Protein AF-A0A7C7KJL8-F1 (afdb_monomer_lite)

Sequence (63 aa):
MIVFTSDHGDLCGEHGRLNKGVPYEGSARIPFLVSCPGKLPAGTTVKEALGTVDFFPTALKLL

pLDDT: mean 95.47, std 1.99, range [84.31, 97.75]

Secondary structure (DSSP, 8-state):
-EEEE-S----TTGGG--SS-SSSHHHH---EEEE-TTTS-TT----S---GGGHHHHHHHH-

Radius of gyration: 14.19 Å; chains: 1; bounding box: 29×19×39 Å

Foldseek 3Di:
DDKDKDPWAFCCCPVPDTGEDDCDCRTHPMDIDDDDPPQDDPPDDDPDDDDPVVVVVVVVVRD

Structure (mmCIF, N/CA/C/O backbone):
data_AF-A0A7C7KJL8-F1
#
_entry.id   AF-A0A7C7KJL8-F1
#
loop_
_atom_site.group_PDB
_atom_site.id
_atom_site.type_symbol
_atom_site.label_atom_id
_atom_site.label_alt_id
_atom_site.label_comp_id
_atom_site.label_asym_id
_atom_site.label_entity_id
_atom_site.label_seq_id
_atom_site.pdbx_PDB_ins_code
_atom_site.Cartn_x
_atom_site.Cartn_y
_atom_site.Cartn_z
_atom_site.occupancy
_atom_site.B_iso_or_equiv
_atom_site.auth_seq_id
_atom_site.auth_comp_id
_atom_site.auth_asym_id
_atom_site.auth_atom_id
_atom_site.pdbx_PDB_model_num
ATOM 1 N N . MET A 1 1 ? -6.369 -1.590 16.124 1.00 91.75 1 MET A N 1
ATOM 2 C CA . MET A 1 1 ? -6.346 -1.374 14.664 1.00 91.75 1 MET A CA 1
ATOM 3 C C . MET A 1 1 ? -5.366 -2.357 14.052 1.00 91.75 1 MET A C 1
ATOM 5 O O . MET A 1 1 ? -4.291 -2.528 14.611 1.00 91.75 1 MET A O 1
ATOM 9 N N . ILE A 1 2 ? -5.734 -3.002 12.951 1.00 95.31 2 ILE A N 1
ATOM 10 C CA . ILE A 1 2 ? -4.851 -3.857 12.150 1.00 95.31 2 ILE A CA 1
ATOM 11 C C . ILE A 1 2 ? -4.746 -3.219 10.768 1.00 95.31 2 ILE A C 1
ATOM 13 O O . ILE A 1 2 ? -5.768 -2.839 10.198 1.00 95.31 2 ILE A O 1
ATOM 17 N N . VAL A 1 3 ? -3.524 -3.093 10.255 1.00 95.56 3 VAL A N 1
ATOM 18 C CA . VAL A 1 3 ? -3.241 -2.545 8.925 1.00 95.56 3 VAL A CA 1
ATOM 19 C C . VAL A 1 3 ? -2.496 -3.601 8.117 1.00 95.56 3 VAL A C 1
ATOM 21 O O . VAL A 1 3 ? -1.533 -4.183 8.612 1.00 95.56 3 VAL A O 1
ATOM 24 N N . PHE A 1 4 ? -2.940 -3.838 6.886 1.00 96.94 4 PHE A N 1
ATOM 25 C CA . PHE A 1 4 ? -2.243 -4.654 5.896 1.00 96.94 4 PHE A CA 1
ATOM 26 C C . PHE A 1 4 ? -1.921 -3.787 4.680 1.00 96.94 4 PHE A C 1
ATOM 28 O O . PHE A 1 4 ? -2.810 -3.150 4.111 1.00 96.94 4 PHE A O 1
ATOM 35 N N . THR A 1 5 ? -0.645 -3.744 4.310 1.00 97.00 5 THR A N 1
ATOM 36 C CA . THR A 1 5 ? -0.129 -2.899 3.231 1.00 97.00 5 THR A CA 1
ATOM 37 C C . THR A 1 5 ? 1.170 -3.474 2.667 1.00 97.00 5 THR A C 1
ATOM 39 O O . THR A 1 5 ? 1.703 -4.445 3.203 1.00 97.00 5 THR A O 1
ATOM 42 N N . SER A 1 6 ? 1.686 -2.846 1.613 1.00 96.75 6 SER A N 1
ATOM 43 C CA . SER A 1 6 ? 3.051 -3.028 1.106 1.00 96.75 6 SER A CA 1
ATOM 44 C C . SER A 1 6 ? 3.811 -1.694 1.125 1.00 96.75 6 SER A C 1
ATOM 46 O O . SER A 1 6 ? 3.188 -0.644 1.274 1.00 96.75 6 SER A O 1
ATOM 48 N N . ASP A 1 7 ? 5.136 -1.707 0.980 1.00 95.69 7 ASP A N 1
ATOM 49 C CA . ASP A 1 7 ? 5.948 -0.502 0.745 1.00 95.69 7 ASP A CA 1
ATOM 50 C C . ASP A 1 7 ? 6.036 -0.142 -0.751 1.00 95.69 7 ASP A C 1
ATOM 52 O O . ASP A 1 7 ? 6.230 1.023 -1.100 1.00 95.69 7 ASP A O 1
ATOM 56 N N . HIS A 1 8 ? 5.851 -1.129 -1.632 1.00 97.25 8 HIS A N 1
ATOM 57 C CA . HIS A 1 8 ? 5.727 -0.986 -3.087 1.00 97.25 8 HIS A CA 1
ATOM 58 C C . HIS A 1 8 ? 5.054 -2.213 -3.729 1.00 97.25 8 HIS A C 1
ATOM 60 O O . HIS A 1 8 ? 4.801 -3.220 -3.067 1.00 97.25 8 HIS A O 1
ATOM 66 N N . GLY A 1 9 ? 4.784 -2.137 -5.033 1.00 96.81 9 GLY A N 1
ATOM 67 C CA . GLY A 1 9 ? 4.446 -3.296 -5.865 1.00 96.81 9 GLY A CA 1
ATOM 68 C C . GLY A 1 9 ? 5.637 -3.805 -6.693 1.00 96.81 9 GLY A C 1
ATOM 69 O O . GLY A 1 9 ? 6.780 -3.402 -6.473 1.00 96.81 9 GLY A O 1
ATOM 70 N N . ASP A 1 10 ? 5.378 -4.688 -7.652 1.00 97.25 10 ASP A N 1
ATOM 71 C CA . ASP A 1 10 ? 6.353 -5.208 -8.615 1.00 97.25 10 ASP A CA 1
ATOM 72 C C . ASP A 1 10 ? 5.733 -5.165 -10.015 1.00 97.25 10 ASP A C 1
ATOM 74 O O . ASP A 1 10 ? 4.593 -5.586 -10.206 1.00 97.25 10 ASP A O 1
ATOM 78 N N . LEU A 1 11 ? 6.491 -4.677 -10.997 1.00 97.75 11 LEU A N 1
ATOM 79 C CA . LEU A 1 11 ? 6.072 -4.643 -12.396 1.00 97.75 11 LEU A CA 1
ATOM 80 C C . LEU A 1 11 ? 5.897 -6.040 -12.995 1.00 97.75 11 LEU A C 1
ATOM 82 O O . L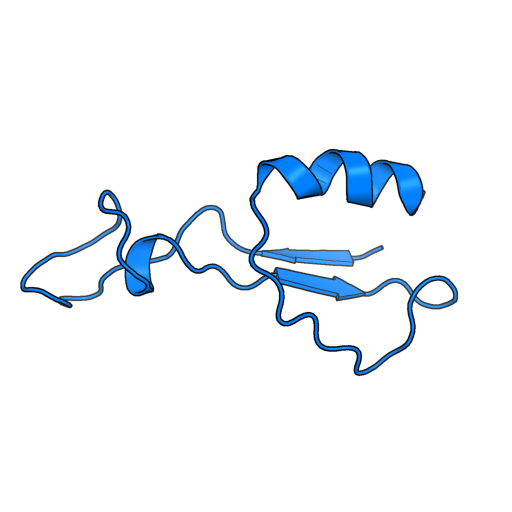EU A 1 11 ? 5.174 -6.174 -13.970 1.00 97.75 11 LEU A O 1
ATOM 86 N N . CYS A 1 12 ? 6.540 -7.083 -12.463 1.00 97.00 12 CYS A N 1
ATOM 87 C CA . CYS A 1 12 ? 6.345 -8.468 -12.921 1.00 97.00 12 CYS A CA 1
ATOM 88 C C . CYS A 1 12 ? 6.468 -8.669 -14.454 1.00 97.00 12 CYS A C 1
ATOM 90 O O . CYS A 1 12 ? 5.814 -9.541 -15.025 1.00 97.00 12 CYS A O 1
ATOM 92 N N . GLY A 1 13 ? 7.293 -7.874 -15.142 1.00 97.19 13 GLY A N 1
ATOM 93 C CA . GLY A 1 13 ? 7.451 -7.911 -16.602 1.00 97.19 13 GLY A CA 1
ATOM 94 C C . GLY A 1 13 ? 6.640 -6.856 -17.364 1.00 97.19 13 GLY A C 1
ATOM 95 O O . GLY A 1 13 ? 6.866 -6.675 -18.565 1.00 97.19 13 GLY A O 1
ATOM 96 N N . GLU A 1 14 ? 5.743 -6.117 -16.704 1.00 97.56 14 GLU A N 1
ATOM 97 C CA . GLU A 1 14 ? 5.035 -4.972 -17.280 1.00 97.56 14 GLU A CA 1
ATOM 98 C C . GLU A 1 14 ? 6.024 -3.955 -17.855 1.00 97.56 14 GLU A C 1
ATOM 100 O O . GLU A 1 14 ? 7.071 -3.657 -17.277 1.00 97.56 14 GLU A O 1
ATOM 105 N N . HIS A 1 15 ? 5.702 -3.429 -19.039 1.00 95.88 15 HIS A N 1
ATOM 106 C CA . HIS A 1 15 ? 6.569 -2.503 -19.776 1.00 95.88 15 HIS A CA 1
ATOM 107 C C . HIS A 1 15 ? 8.000 -3.033 -20.018 1.00 95.88 15 HIS A C 1
ATOM 109 O O . HIS A 1 15 ? 8.932 -2.242 -20.171 1.00 95.88 15 HIS A O 1
ATOM 115 N N . GLY A 1 16 ? 8.195 -4.359 -20.041 1.00 96.69 16 GLY A N 1
ATOM 116 C CA . GLY A 1 16 ? 9.513 -4.983 -20.195 1.00 96.69 16 GLY A CA 1
ATOM 117 C C . GLY A 1 16 ? 10.431 -4.767 -18.990 1.00 96.69 16 GLY A C 1
ATOM 118 O O . GLY A 1 16 ? 11.654 -4.791 -19.133 1.00 96.69 16 GLY A O 1
ATOM 119 N N . ARG A 1 17 ? 9.858 -4.501 -17.811 1.00 96.44 17 ARG A N 1
ATOM 120 C CA . ARG A 1 17 ? 10.584 -4.184 -16.579 1.00 96.44 17 ARG A CA 1
ATOM 121 C C . ARG A 1 17 ? 10.238 -5.169 -15.468 1.00 96.44 17 ARG A C 1
ATOM 123 O O . ARG A 1 17 ? 9.119 -5.651 -15.367 1.00 96.44 17 ARG A O 1
ATOM 130 N N . LEU A 1 18 ? 11.220 -5.433 -14.615 1.00 96.56 18 LEU A N 1
ATOM 131 C CA . LEU A 1 18 ? 11.066 -6.204 -13.382 1.00 96.56 18 LEU A CA 1
ATOM 132 C C . LEU A 1 18 ? 11.212 -5.271 -12.180 1.00 96.56 18 LEU A C 1
ATOM 134 O O . LEU A 1 18 ? 11.883 -4.239 -12.285 1.00 96.56 18 LEU A O 1
ATOM 138 N N . ASN A 1 19 ? 10.680 -5.691 -11.033 1.00 95.44 19 ASN A N 1
ATOM 139 C CA . ASN A 1 19 ? 10.780 -4.997 -9.754 1.00 95.44 19 ASN A CA 1
ATOM 140 C C . ASN A 1 19 ? 10.083 -3.619 -9.771 1.00 95.44 19 ASN A C 1
ATOM 142 O O . ASN A 1 19 ? 9.258 -3.314 -10.633 1.00 95.44 19 ASN A O 1
ATOM 146 N N . LYS A 1 20 ? 10.398 -2.791 -8.776 1.00 95.75 20 LYS A N 1
ATOM 147 C CA . LYS A 1 20 ? 9.946 -1.412 -8.597 1.00 95.75 20 LYS A CA 1
ATOM 148 C C . LYS A 1 20 ? 10.912 -0.396 -9.212 1.00 95.75 20 LYS A C 1
ATOM 150 O O . LYS A 1 20 ? 12.031 -0.725 -9.598 1.00 95.75 20 LYS A O 1
ATOM 155 N N . GLY A 1 21 ? 10.518 0.878 -9.195 1.00 95.00 21 GLY A N 1
ATOM 156 C CA . GLY A 1 21 ? 11.441 2.008 -9.408 1.00 95.00 21 GLY A CA 1
ATOM 157 C C . GLY A 1 21 ? 10.980 3.035 -10.435 1.00 95.00 21 GLY A C 1
ATOM 158 O O . GLY A 1 21 ? 11.724 3.950 -10.776 1.00 95.00 21 GLY A O 1
ATOM 159 N N . VAL A 1 22 ? 9.756 2.889 -10.931 1.00 95.88 22 VAL A N 1
ATOM 160 C CA . VAL A 1 22 ? 9.099 3.833 -11.837 1.00 95.88 22 VAL A CA 1
ATOM 161 C C . VAL A 1 22 ? 7.657 4.035 -11.371 1.00 95.88 22 VAL A C 1
ATOM 163 O O . VAL A 1 22 ? 7.093 3.124 -10.770 1.00 95.88 22 VAL A O 1
ATOM 166 N N . PRO A 1 23 ? 7.031 5.195 -11.625 1.00 95.06 23 PRO A N 1
ATOM 167 C CA . PRO A 1 23 ? 5.710 5.531 -11.089 1.00 95.06 23 PRO A CA 1
ATOM 168 C C . PRO A 1 23 ? 4.556 4.878 -11.875 1.00 95.06 23 PRO A C 1
ATOM 170 O O . PRO A 1 23 ? 3.518 5.498 -12.090 1.00 95.06 23 PRO A O 1
ATOM 173 N N . TYR A 1 24 ? 4.738 3.642 -12.341 1.00 96.81 24 TYR A N 1
ATOM 174 C CA . TYR A 1 24 ? 3.664 2.858 -12.949 1.00 96.81 24 TYR A CA 1
ATOM 175 C C . TYR A 1 24 ? 2.845 2.150 -11.881 1.00 96.81 24 TYR A C 1
ATOM 177 O O . TYR A 1 24 ? 3.336 1.881 -10.783 1.00 96.81 24 TYR A O 1
ATOM 185 N N . GLU A 1 25 ? 1.601 1.824 -12.224 1.00 96.19 25 GLU A N 1
ATOM 186 C CA . GLU A 1 25 ? 0.634 1.255 -11.291 1.00 96.19 25 GLU A CA 1
ATOM 187 C C . GLU A 1 25 ? 1.163 -0.008 -10.603 1.00 96.19 25 GLU A C 1
ATOM 189 O O . GLU A 1 25 ? 1.165 -0.048 -9.375 1.00 96.19 25 GLU A O 1
ATOM 194 N N . GLY A 1 26 ? 1.730 -0.959 -11.355 1.00 96.88 26 GLY A N 1
ATOM 195 C CA . GLY A 1 26 ? 2.313 -2.181 -10.794 1.00 96.88 26 GLY A CA 1
ATOM 196 C C . GLY A 1 26 ? 3.437 -1.940 -9.779 1.00 96.88 26 GLY A C 1
ATOM 197 O O . GLY A 1 26 ? 3.610 -2.731 -8.863 1.00 96.88 26 GLY A O 1
ATOM 198 N N . SER A 1 27 ? 4.170 -0.822 -9.866 1.00 97.38 27 SER A N 1
ATOM 199 C CA . SER A 1 27 ? 5.230 -0.473 -8.906 1.00 97.38 27 SER A CA 1
ATOM 200 C C . SER A 1 27 ? 4.740 0.411 -7.755 1.00 97.38 27 SER A C 1
ATOM 202 O O . SER A 1 27 ? 5.278 0.304 -6.651 1.00 97.38 27 SER A O 1
ATOM 204 N N . ALA A 1 28 ? 3.810 1.335 -8.010 1.00 96.75 28 ALA A N 1
ATOM 205 C CA . ALA A 1 28 ? 3.460 2.420 -7.090 1.00 96.75 28 ALA A CA 1
ATOM 206 C C . ALA A 1 28 ? 2.130 2.203 -6.356 1.00 96.75 28 ALA A C 1
ATOM 208 O O . ALA A 1 28 ? 1.964 2.695 -5.239 1.00 96.75 28 ALA A O 1
ATOM 209 N N . ARG A 1 29 ? 1.176 1.480 -6.954 1.00 96.44 29 ARG A N 1
ATOM 210 C CA . ARG A 1 29 ? -0.129 1.222 -6.341 1.00 96.44 29 ARG A CA 1
ATOM 211 C C . ARG A 1 29 ? -0.035 -0.004 -5.437 1.00 96.44 29 ARG A C 1
ATOM 213 O O . ARG A 1 29 ? 0.121 -1.128 -5.898 1.00 96.44 29 ARG A O 1
ATOM 220 N N . ILE A 1 30 ? -0.157 0.230 -4.137 1.00 97.06 30 ILE A N 1
ATOM 221 C CA . ILE A 1 30 ? -0.081 -0.795 -3.091 1.00 97.06 30 ILE A CA 1
ATOM 222 C C . ILE A 1 30 ? -1.466 -1.096 -2.503 1.00 97.06 30 ILE A C 1
ATOM 224 O O . ILE A 1 30 ? -2.344 -0.227 -2.525 1.00 97.06 30 ILE A O 1
ATOM 228 N N . PRO A 1 31 ? -1.691 -2.302 -1.948 1.00 96.06 31 PRO A N 1
ATOM 229 C CA . PRO A 1 31 ? -2.873 -2.552 -1.135 1.00 96.06 31 PRO A CA 1
ATOM 230 C C . PRO A 1 31 ? -2.811 -1.708 0.141 1.00 96.06 31 PRO A C 1
ATOM 232 O O . PRO A 1 31 ? -1.746 -1.569 0.733 1.00 96.06 31 PRO A O 1
ATOM 235 N N . PHE A 1 32 ? -3.953 -1.196 0.598 1.00 95.88 32 PHE A N 1
ATOM 236 C CA . PHE A 1 32 ? -4.069 -0.558 1.907 1.00 95.88 32 PHE A CA 1
ATOM 237 C C . PHE A 1 32 ? -5.406 -0.933 2.545 1.00 95.88 32 PHE A C 1
ATOM 239 O O . PHE A 1 32 ? -6.464 -0.435 2.161 1.00 95.88 32 PHE A O 1
ATOM 246 N N . LEU A 1 33 ? -5.360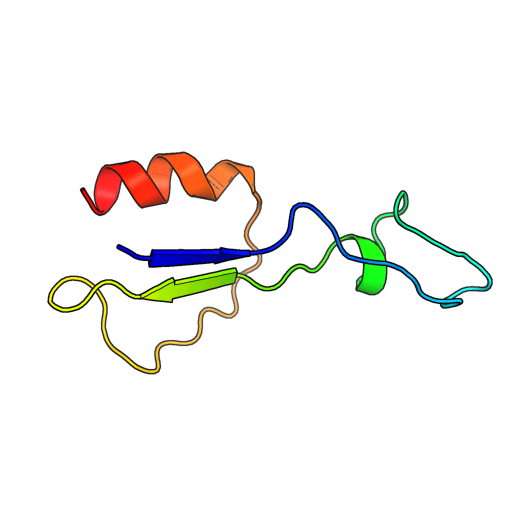 -1.867 3.494 1.00 96.25 33 LEU A N 1
ATOM 247 C CA . LEU A 1 33 ? -6.526 -2.402 4.192 1.00 96.25 33 LEU A CA 1
ATOM 248 C C . LEU A 1 33 ? -6.400 -2.099 5.683 1.00 96.25 33 LEU A C 1
ATOM 250 O O . LEU A 1 33 ? -5.384 -2.414 6.303 1.00 96.25 33 LEU A O 1
ATOM 254 N N . VAL A 1 34 ? -7.450 -1.525 6.271 1.00 95.25 34 VAL A N 1
ATOM 255 C CA . VAL A 1 34 ? -7.491 -1.182 7.697 1.00 95.25 34 VAL A CA 1
ATOM 256 C C . VAL A 1 34 ? -8.716 -1.812 8.344 1.00 95.25 34 VAL A C 1
ATOM 258 O O . VAL A 1 34 ? -9.841 -1.622 7.890 1.00 95.25 34 VAL A O 1
ATOM 261 N N . SER A 1 35 ? -8.503 -2.528 9.447 1.00 95.56 35 SER A N 1
ATOM 262 C CA . SER A 1 35 ? -9.566 -3.015 10.326 1.00 95.56 35 SER A CA 1
ATOM 263 C C 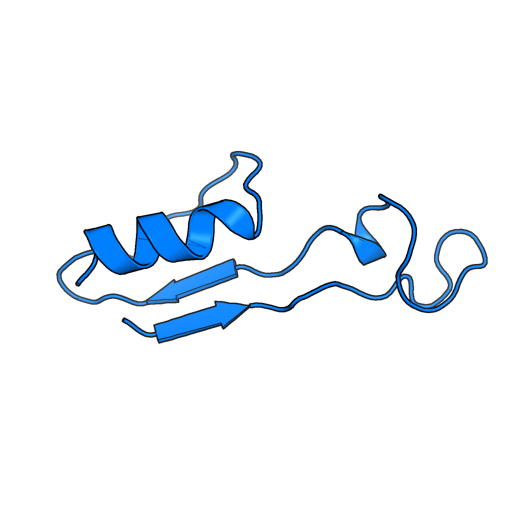. SER A 1 35 ? -9.460 -2.345 11.694 1.00 95.56 35 SER A C 1
ATOM 265 O O . SER A 1 35 ? -8.463 -2.484 12.411 1.00 95.56 35 SER A O 1
ATOM 267 N N . CYS A 1 36 ? -10.497 -1.598 12.073 1.00 96.12 36 CYS A N 1
ATOM 268 C CA . CYS A 1 36 ? -10.617 -1.006 13.402 1.00 96.12 36 CYS A CA 1
ATOM 269 C C . CYS A 1 36 ? -12.077 -1.059 13.885 1.00 96.12 36 CYS A C 1
ATOM 271 O O . CYS A 1 36 ? -12.809 -0.075 13.732 1.00 96.12 36 CYS A O 1
ATOM 273 N N . PRO A 1 37 ? -12.515 -2.202 14.451 1.00 95.12 37 PRO A N 1
ATOM 274 C CA . PRO A 1 37 ? -13.874 -2.365 14.962 1.00 95.12 37 PRO A CA 1
ATOM 275 C C . PRO A 1 37 ? -14.250 -1.259 15.953 1.00 95.12 37 PRO A C 1
ATOM 277 O O . PRO A 1 37 ? -13.433 -0.853 16.778 1.00 95.12 37 PRO A O 1
ATOM 280 N N . GLY A 1 38 ? -15.475 -0.746 15.846 1.00 94.44 38 GLY A N 1
ATOM 281 C CA . GLY A 1 38 ? -15.986 0.331 16.701 1.00 94.44 38 GLY A CA 1
ATOM 282 C C . GLY A 1 38 ? -15.485 1.741 16.363 1.00 94.44 38 GLY A C 1
ATOM 283 O O . GLY A 1 38 ? -16.069 2.700 16.856 1.00 94.44 38 GLY A O 1
ATOM 284 N N . LYS A 1 39 ? -14.458 1.894 15.510 1.00 95.12 39 LYS A N 1
ATOM 285 C CA . LYS A 1 39 ? -13.978 3.209 15.038 1.00 95.12 39 LYS A CA 1
ATOM 286 C C . LYS A 1 39 ? -14.208 3.451 13.543 1.00 95.12 39 LYS A C 1
ATOM 288 O O . LYS A 1 39 ? -14.392 4.596 13.150 1.00 95.12 39 LYS A O 1
ATOM 293 N N . LEU A 1 40 ? -14.199 2.403 12.713 1.00 95.00 40 LEU A N 1
ATOM 294 C CA . LEU A 1 40 ? -14.377 2.515 11.260 1.00 95.00 40 LEU A CA 1
ATOM 295 C C . LEU A 1 40 ? -15.598 1.719 10.764 1.00 95.00 40 LEU A C 1
ATOM 297 O O . LEU A 1 40 ? -15.800 0.587 11.215 1.00 95.00 40 LEU A O 1
ATOM 301 N N . PRO A 1 41 ? -16.386 2.262 9.816 1.00 95.19 41 PRO A N 1
ATOM 302 C CA . PRO A 1 41 ? -17.475 1.528 9.181 1.00 95.19 41 PRO A CA 1
ATOM 303 C C . PRO A 1 41 ? -16.943 0.416 8.264 1.00 95.19 41 PRO A C 1
ATOM 305 O O . PRO A 1 41 ? -16.091 0.648 7.401 1.00 95.19 41 PRO A O 1
ATOM 308 N N . ALA A 1 42 ? -17.467 -0.799 8.437 1.00 95.56 42 ALA A N 1
ATOM 309 C CA . ALA A 1 42 ? -17.108 -1.955 7.619 1.00 95.56 42 ALA A CA 1
ATOM 310 C C . ALA A 1 42 ? -17.563 -1.788 6.158 1.00 95.56 42 ALA A C 1
ATOM 312 O O . ALA A 1 42 ? -18.569 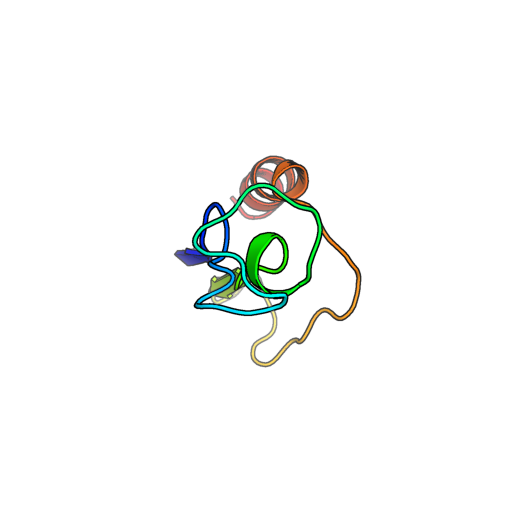-1.140 5.881 1.00 95.56 42 ALA A O 1
ATOM 313 N N . GLY A 1 43 ? -16.822 -2.388 5.221 1.00 95.62 43 GLY A N 1
ATOM 314 C CA . GLY A 1 43 ? -17.140 -2.342 3.787 1.00 95.62 43 GLY A CA 1
ATOM 315 C C . GLY A 1 43 ? -16.858 -0.999 3.101 1.00 95.62 43 GLY A C 1
ATOM 316 O O . GLY A 1 43 ? -17.139 -0.846 1.915 1.00 95.62 43 GLY A O 1
ATOM 317 N N . THR A 1 44 ? -16.286 -0.028 3.816 1.00 96.31 44 THR A N 1
ATOM 318 C CA . THR A 1 44 ? -15.934 1.278 3.250 1.00 96.31 44 THR A CA 1
ATOM 319 C C . THR A 1 44 ? -14.811 1.143 2.228 1.00 96.31 44 THR A C 1
ATOM 321 O O . THR A 1 44 ? -13.771 0.555 2.516 1.00 96.31 44 THR A O 1
ATOM 324 N N . THR A 1 45 ? -15.012 1.721 1.043 1.00 96.69 45 THR A N 1
ATOM 325 C CA . THR A 1 45 ? -13.993 1.812 -0.011 1.00 96.69 45 THR A CA 1
ATOM 326 C C . THR A 1 45 ? -13.641 3.274 -0.251 1.00 96.69 45 THR A C 1
ATOM 328 O O . THR A 1 45 ? -14.513 4.065 -0.600 1.00 96.69 45 THR A O 1
ATOM 331 N N . VAL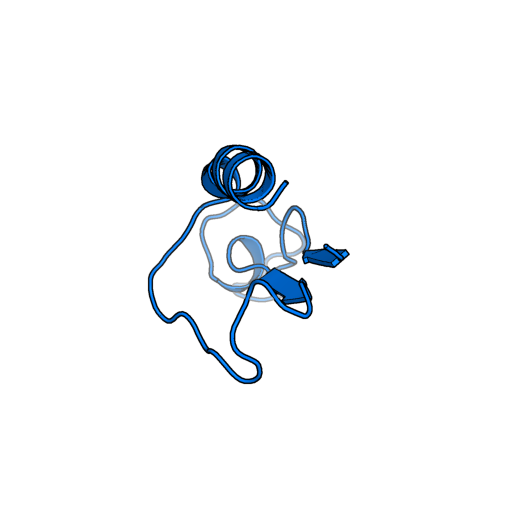 A 1 46 ? -12.365 3.612 -0.086 1.00 94.31 46 VAL A N 1
ATOM 332 C CA . VAL A 1 46 ? -11.797 4.935 -0.382 1.00 94.31 46 VAL A CA 1
ATOM 333 C C . VAL A 1 46 ? -11.282 4.911 -1.823 1.00 94.31 46 VAL A C 1
ATOM 335 O O . VAL A 1 46 ? -10.598 3.960 -2.208 1.00 94.31 46 VAL A O 1
ATOM 338 N N . LYS A 1 47 ? -11.655 5.900 -2.641 1.00 95.81 47 LYS A N 1
ATOM 339 C CA . LYS A 1 47 ? -11.293 5.964 -4.077 1.00 95.81 47 LYS A CA 1
ATOM 340 C C . LYS A 1 47 ? -10.273 7.058 -4.385 1.00 95.81 47 LYS A C 1
ATOM 342 O O . LYS A 1 47 ? -9.753 7.124 -5.496 1.00 95.81 47 LYS A O 1
ATOM 347 N N . GLU A 1 48 ? -10.016 7.913 -3.413 1.00 95.50 48 GLU A N 1
ATOM 348 C CA . GLU A 1 48 ? -9.051 8.990 -3.441 1.00 95.50 48 GLU A CA 1
ATOM 349 C C . GLU A 1 48 ? -7.626 8.430 -3.501 1.00 95.50 48 GLU A C 1
ATOM 351 O O . GLU A 1 48 ? -7.310 7.403 -2.896 1.00 95.50 48 GLU A O 1
ATOM 356 N N . ALA A 1 49 ? -6.750 9.122 -4.228 1.00 93.25 49 ALA A N 1
ATOM 357 C CA . ALA A 1 49 ? -5.329 8.814 -4.210 1.00 93.25 49 ALA A CA 1
ATOM 358 C C . ALA A 1 49 ? -4.731 9.237 -2.862 1.00 93.25 49 ALA A C 1
ATOM 360 O O . ALA A 1 49 ? -4.916 10.374 -2.428 1.00 93.25 49 ALA A O 1
ATOM 361 N N . LEU A 1 50 ? -4.003 8.322 -2.224 1.00 94.50 50 LEU A N 1
ATOM 362 C CA . LEU A 1 50 ? -3.331 8.527 -0.943 1.00 94.50 50 LEU A CA 1
ATOM 363 C C . LEU A 1 50 ? -1.871 8.087 -1.043 1.00 94.50 50 LEU A C 1
ATOM 365 O O . LEU A 1 50 ? -1.516 7.271 -1.898 1.00 94.50 50 LEU A O 1
ATOM 369 N N . GLY A 1 51 ? -1.032 8.622 -0.159 1.00 95.31 51 GLY A N 1
ATOM 370 C CA . GLY A 1 51 ? 0.380 8.276 -0.064 1.00 95.31 51 GLY A CA 1
ATOM 371 C C . GLY A 1 51 ? 0.725 7.550 1.234 1.00 95.31 51 GLY A C 1
ATOM 372 O O . GLY A 1 51 ? 0.014 7.622 2.234 1.00 95.31 51 GLY A O 1
ATOM 373 N N . THR A 1 52 ? 1.891 6.903 1.259 1.00 95.44 52 THR A N 1
ATOM 374 C CA . THR A 1 52 ? 2.426 6.263 2.476 1.00 95.44 52 THR A CA 1
ATOM 375 C C . THR A 1 52 ? 2.676 7.263 3.611 1.00 95.44 52 THR A C 1
ATOM 377 O O . THR A 1 52 ? 2.641 6.898 4.785 1.00 95.44 52 THR A O 1
ATOM 380 N N . VAL A 1 53 ? 2.861 8.545 3.279 1.00 96.56 53 VAL A N 1
ATOM 381 C CA . VAL A 1 53 ? 2.987 9.650 4.244 1.00 96.56 53 VAL A CA 1
ATOM 382 C C . VAL A 1 53 ? 1.725 9.864 5.086 1.00 96.56 53 VAL A C 1
ATOM 384 O O . VAL A 1 53 ? 1.820 10.359 6.208 1.00 96.56 53 VAL A O 1
ATOM 387 N N . ASP A 1 54 ? 0.558 9.436 4.599 1.00 95.44 54 ASP A N 1
ATOM 388 C CA . ASP A 1 54 ? -0.720 9.593 5.298 1.00 95.44 54 ASP A CA 1
ATOM 389 C C . ASP A 1 54 ? -0.927 8.533 6.393 1.00 95.44 54 ASP A C 1
ATOM 391 O O . ASP A 1 54 ? -1.817 8.664 7.239 1.00 95.44 54 ASP A O 1
ATOM 395 N N . PHE A 1 55 ? -0.101 7.480 6.424 1.00 94.06 55 PHE A N 1
ATOM 396 C CA . PHE A 1 55 ? -0.296 6.338 7.322 1.00 94.06 55 PHE A CA 1
ATOM 397 C C . PHE A 1 55 ? -0.122 6.729 8.789 1.00 94.06 55 PHE A C 1
ATOM 399 O O . PHE A 1 55 ? -0.966 6.406 9.624 1.00 94.06 55 PHE A O 1
ATOM 406 N N . PHE A 1 56 ? 0.949 7.460 9.107 1.00 94.81 56 PHE A N 1
ATOM 407 C CA . PHE A 1 56 ? 1.244 7.888 10.473 1.00 94.81 56 PHE A CA 1
ATOM 408 C C . PHE A 1 56 ? 0.177 8.828 11.063 1.00 94.81 56 PHE A C 1
ATOM 410 O O . PHE A 1 56 ? -0.365 8.500 12.124 1.00 94.81 56 PHE A O 1
ATOM 417 N N . PRO A 1 57 ? -0.198 9.951 10.411 1.00 95.88 57 PRO A N 1
ATOM 418 C CA . PRO A 1 57 ? -1.247 10.817 10.947 1.00 95.88 57 PRO A CA 1
ATOM 419 C C . PRO A 1 57 ? -2.609 10.110 11.030 1.00 95.88 57 PRO A C 1
ATOM 421 O O . PRO A 1 57 ? -3.385 10.398 11.941 1.00 95.88 57 PRO A O 1
ATOM 424 N N . THR A 1 58 ? -2.898 9.157 10.138 1.00 93.31 58 THR A N 1
ATOM 425 C CA . THR A 1 58 ? -4.119 8.338 10.214 1.00 93.31 58 THR A CA 1
ATOM 426 C C . THR A 1 58 ? -4.100 7.412 11.426 1.00 93.31 58 THR A C 1
ATOM 428 O O . THR A 1 58 ? -5.080 7.355 12.168 1.00 93.31 58 THR A O 1
ATOM 431 N N . ALA A 1 59 ? -2.979 6.730 11.674 1.00 93.44 59 ALA A N 1
ATOM 432 C CA . ALA A 1 59 ? -2.826 5.857 12.831 1.00 93.44 59 ALA A CA 1
ATOM 433 C C . ALA A 1 59 ? -2.986 6.631 14.145 1.00 93.44 59 ALA A C 1
ATOM 435 O O . ALA A 1 59 ? -3.741 6.192 15.007 1.00 93.44 59 ALA A O 1
ATOM 436 N N . LEU A 1 60 ? -2.360 7.807 14.270 1.00 95.25 60 LEU A N 1
ATOM 437 C CA . LEU A 1 60 ? -2.485 8.652 15.462 1.00 95.25 60 LEU A CA 1
ATOM 438 C C . LEU A 1 60 ? -3.924 9.106 15.732 1.00 95.25 60 LEU A C 1
ATOM 440 O O . LEU A 1 60 ? -4.336 9.1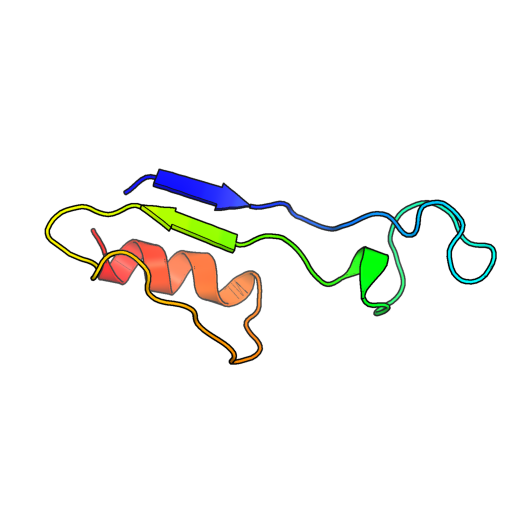32 16.885 1.00 95.25 60 LEU A O 1
ATOM 444 N N . LYS A 1 61 ? -4.698 9.438 14.692 1.00 93.75 61 LYS A N 1
ATOM 445 C CA . LYS A 1 61 ? -6.118 9.812 14.839 1.00 93.75 61 LYS A CA 1
ATOM 446 C C . LYS A 1 61 ? -7.013 8.645 15.271 1.00 93.75 61 LYS A C 1
ATOM 448 O O . LYS A 1 61 ? -8.116 8.880 15.754 1.00 93.75 61 LYS A O 1
ATOM 453 N N . LEU A 1 62 ? -6.578 7.408 15.031 1.00 89.56 62 LEU A N 1
ATOM 454 C CA . LEU A 1 62 ? -7.337 6.188 15.314 1.00 89.56 62 LEU A CA 1
ATOM 455 C C . LEU A 1 62 ? -6.887 5.465 16.586 1.00 89.56 62 LEU A C 1
ATOM 457 O O . LEU A 1 62 ? -7.560 4.509 16.984 1.00 89.56 62 LEU A O 1
ATOM 461 N N . LEU A 1 63 ? -5.799 5.892 17.229 1.00 84.31 63 LEU A N 1
ATOM 462 C CA . LEU A 1 63 ? -5.492 5.532 18.619 1.00 84.31 63 LEU A CA 1
ATOM 463 C C . LEU A 1 63 ? -6.509 6.190 19.561 1.00 84.31 63 LEU A C 1
ATOM 465 O O . LEU A 1 63 ? -7.023 5.462 20.439 1.00 84.31 63 LEU A O 1
#